Protein AF-A0A8J4EMQ7-F1 (afdb_monomer_lite)

Radius of gyration: 17.55 Å; chains: 1; bounding box: 45×44×51 Å

Organism: NCBI:txid2807577

Foldseek 3Di:
DPPLLLVLLVLCQPCVVVLCVVPDPALSPVLNVLLCPQQPDPPDPDGSADVPRDSVNRSVSQVVSCVVDVVSVVVNVVSCVRNVQVVVCVVDHDDDDDDDDDPDDDDDDDDDDDDDD

Sequence (117 aa):
MDELALAVATTVATKGAEALVSGARSAVAALVRCVRDRVAGPGDRGGLLGPGESIEAFAAGIARAMDGDPAFAAMLRRLWADASVELSAVEGGVVNVFTGSGRNVVQARDIQGGVSF

Secondary structure (DSSP, 8-state):
--HHHHHHHHHHHHHHHHHHHS----HHHHHHHHHHHHHS-TT--S-SS-TT--HHHHHHHHHHHHHH-HHHHHHHHHHHHHHHHHHHHHHH----------S---------S----

pLDDT: mean 71.6, std 18.75, range [36.19, 93.06]

Structure (mmCIF, N/CA/C/O backbone):
data_AF-A0A8J4EMQ7-F1
#
_entry.id   AF-A0A8J4EMQ7-F1
#
loop_
_atom_site.group_PDB
_atom_site.id
_atom_site.type_symbol
_atom_site.label_atom_id
_atom_site.label_alt_id
_atom_site.label_comp_id
_atom_site.label_asym_id
_atom_site.label_entity_id
_atom_site.label_seq_id
_atom_site.pdbx_PDB_ins_code
_atom_site.Cartn_x
_atom_site.Cartn_y
_atom_site.Cartn_z
_atom_site.occupancy
_atom_site.B_iso_or_equiv
_atom_site.auth_seq_id
_atom_site.auth_comp_id
_atom_site.auth_asym_id
_atom_site.auth_atom_id
_atom_site.pdbx_PDB_model_num
ATOM 1 N N . MET A 1 1 ? -8.137 5.373 -15.624 1.00 62.75 1 MET A N 1
ATOM 2 C CA . MET A 1 1 ? -7.272 5.335 -14.427 1.00 62.75 1 MET A CA 1
ATOM 3 C C . MET A 1 1 ? -7.795 4.199 -13.566 1.00 62.75 1 MET A C 1
ATOM 5 O O . MET A 1 1 ? -9.010 4.074 -13.491 1.00 62.75 1 MET A O 1
ATOM 9 N N . ASP A 1 2 ? -6.933 3.337 -13.028 1.00 85.25 2 ASP A N 1
ATOM 10 C CA . ASP A 1 2 ? -7.373 2.234 -12.163 1.00 85.25 2 ASP A CA 1
ATOM 11 C C . ASP A 1 2 ? -7.923 2.808 -10.840 1.00 85.25 2 ASP A C 1
ATOM 13 O O . ASP A 1 2 ? -7.232 3.564 -10.154 1.00 85.25 2 ASP A O 1
ATOM 17 N N . GLU A 1 3 ? -9.192 2.517 -10.528 1.00 89.56 3 GLU A N 1
ATOM 18 C CA . GLU A 1 3 ? -9.890 3.080 -9.360 1.00 89.56 3 GLU A CA 1
ATOM 19 C C . GLU A 1 3 ? -9.283 2.609 -8.036 1.00 89.56 3 GLU A C 1
ATOM 21 O O . GLU A 1 3 ? -9.197 3.381 -7.079 1.00 89.56 3 GLU A O 1
ATOM 26 N N . LEU A 1 4 ? -8.808 1.361 -7.988 1.00 90.06 4 LEU A N 1
ATOM 27 C CA . LEU A 1 4 ? -8.137 0.815 -6.816 1.00 90.06 4 LEU A CA 1
ATOM 28 C C . LEU A 1 4 ? -6.802 1.526 -6.591 1.00 90.06 4 LEU A C 1
ATOM 30 O O . LEU A 1 4 ? -6.499 1.914 -5.465 1.00 90.06 4 LEU A O 1
ATOM 34 N N . ALA A 1 5 ? -6.020 1.735 -7.648 1.00 89.94 5 ALA A N 1
ATOM 35 C CA . ALA A 1 5 ? -4.746 2.436 -7.569 1.00 89.94 5 ALA A CA 1
ATOM 36 C C . ALA A 1 5 ? -4.917 3.870 -7.046 1.00 89.94 5 ALA A C 1
ATOM 38 O O . ALA A 1 5 ? -4.122 4.310 -6.216 1.00 89.94 5 ALA A O 1
ATOM 39 N N . LEU A 1 6 ? -5.971 4.575 -7.471 1.00 91.00 6 LEU A N 1
ATOM 40 C CA . LEU A 1 6 ? -6.287 5.913 -6.968 1.00 91.00 6 LEU A CA 1
ATOM 41 C C . LEU A 1 6 ? -6.702 5.888 -5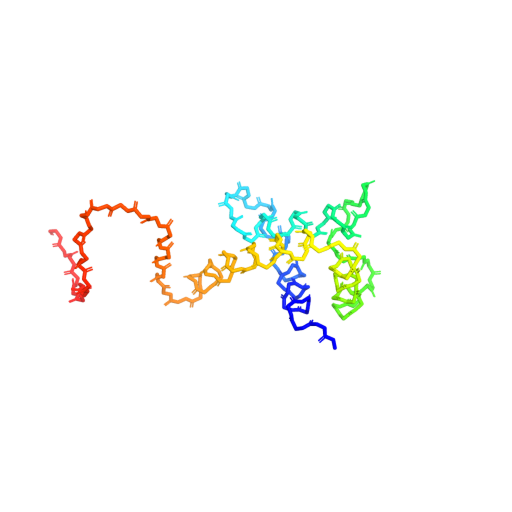.491 1.00 91.00 6 LEU A C 1
ATOM 43 O O . LEU A 1 6 ? -6.163 6.652 -4.695 1.00 91.00 6 LEU A O 1
ATOM 47 N N . ALA A 1 7 ? -7.605 4.985 -5.102 1.00 90.06 7 ALA A N 1
ATOM 48 C CA . ALA A 1 7 ? -8.061 4.875 -3.716 1.00 90.06 7 ALA A CA 1
ATOM 49 C C . ALA A 1 7 ? -6.912 4.521 -2.753 1.00 90.06 7 ALA A C 1
ATOM 51 O O . ALA A 1 7 ? -6.781 5.109 -1.672 1.00 90.06 7 ALA A O 1
ATOM 52 N N . VAL A 1 8 ? -6.031 3.609 -3.174 1.00 89.50 8 VAL A N 1
ATOM 53 C CA . VAL A 1 8 ? -4.805 3.261 -2.448 1.00 89.50 8 VAL A CA 1
ATOM 54 C C . VAL A 1 8 ? -3.873 4.468 -2.374 1.00 89.50 8 VAL A C 1
ATOM 56 O O . VAL A 1 8 ? -3.429 4.802 -1.278 1.00 89.50 8 VAL A O 1
ATOM 59 N N . ALA A 1 9 ? -3.605 5.153 -3.489 1.00 89.12 9 ALA A N 1
ATOM 60 C CA . ALA A 1 9 ? -2.746 6.337 -3.524 1.00 89.12 9 ALA A CA 1
ATOM 61 C C . ALA A 1 9 ? -3.229 7.424 -2.554 1.00 89.12 9 ALA A C 1
ATOM 63 O O . ALA A 1 9 ? -2.447 7.910 -1.739 1.00 89.12 9 ALA A O 1
ATOM 64 N N . THR A 1 10 ? -4.522 7.753 -2.573 1.00 87.56 10 THR A N 1
ATOM 65 C CA . THR A 1 10 ? -5.130 8.726 -1.655 1.00 87.56 10 THR A CA 1
ATOM 66 C C . THR A 1 10 ? -5.004 8.287 -0.199 1.00 87.56 10 THR A C 1
ATOM 68 O O . THR A 1 10 ? -4.613 9.080 0.658 1.00 87.56 10 THR A O 1
ATOM 71 N N . THR A 1 11 ? -5.293 7.022 0.103 1.00 86.44 11 THR A N 1
ATOM 72 C CA . THR A 1 11 ? -5.198 6.484 1.471 1.00 86.44 11 THR A CA 1
ATOM 73 C C . THR A 1 11 ? -3.766 6.534 1.991 1.00 86.44 11 THR A C 1
ATOM 75 O O . THR A 1 11 ? -3.510 6.969 3.111 1.00 86.44 11 THR A O 1
ATOM 78 N N . VAL A 1 12 ? -2.810 6.126 1.163 1.00 84.69 12 VAL A N 1
ATOM 79 C CA . VAL A 1 12 ? -1.385 6.130 1.491 1.00 84.69 12 VAL A CA 1
ATOM 80 C C . VAL A 1 12 ? -0.874 7.562 1.674 1.00 84.69 12 VAL A C 1
ATOM 82 O O . VAL A 1 12 ? -0.140 7.822 2.625 1.00 84.69 12 VAL A O 1
ATOM 85 N N . ALA A 1 13 ? -1.300 8.502 0.829 1.00 83.12 13 ALA A N 1
ATOM 86 C CA . ALA A 1 13 ? -0.934 9.913 0.934 1.00 83.12 13 ALA A CA 1
ATOM 87 C C . ALA A 1 13 ? -1.489 10.577 2.205 1.00 83.12 13 ALA A C 1
ATOM 89 O O . ALA A 1 13 ? -0.803 11.379 2.833 1.00 83.12 13 ALA A O 1
ATOM 90 N N . THR A 1 14 ? -2.718 10.233 2.598 1.00 81.75 14 THR A N 1
ATOM 91 C CA . THR A 1 14 ? -3.413 10.864 3.732 1.00 81.75 14 THR A CA 1
ATOM 92 C C . THR A 1 14 ? -3.068 10.232 5.078 1.00 81.75 14 THR A C 1
ATOM 94 O O . THR A 1 14 ? -2.885 10.949 6.055 1.00 81.75 14 THR A O 1
ATOM 97 N N . LYS A 1 15 ? -2.951 8.900 5.145 1.00 76.25 15 LYS A N 1
ATOM 98 C CA . LYS A 1 15 ? -2.791 8.142 6.401 1.00 76.25 15 LYS A CA 1
ATOM 99 C C . LYS A 1 15 ? -1.458 7.407 6.522 1.00 76.25 15 LYS A C 1
ATOM 101 O O . LYS A 1 15 ? -1.173 6.818 7.563 1.00 76.25 15 LYS A O 1
ATOM 106 N N . GLY A 1 16 ? -0.615 7.434 5.489 1.00 71.38 16 GLY A N 1
ATOM 107 C CA . GLY A 1 16 ? 0.629 6.662 5.455 1.00 71.38 16 GLY A CA 1
ATOM 108 C C . GLY A 1 16 ? 1.625 7.041 6.547 1.00 71.38 16 GLY A C 1
ATOM 109 O O . GLY A 1 16 ? 2.233 6.158 7.148 1.00 71.38 16 GLY A O 1
ATOM 110 N N . ALA A 1 17 ? 1.766 8.334 6.850 1.00 70.12 17 ALA A N 1
ATOM 111 C CA . ALA A 1 17 ? 2.651 8.794 7.919 1.00 70.12 17 ALA A CA 1
ATOM 112 C C . ALA A 1 17 ? 2.156 8.340 9.305 1.00 70.12 17 ALA A C 1
ATOM 114 O O . ALA A 1 17 ? 2.925 7.776 10.080 1.00 70.12 17 ALA A O 1
ATOM 115 N N . GLU A 1 18 ? 0.863 8.507 9.587 1.00 69.94 18 GLU A N 1
ATOM 116 C CA . GLU A 1 18 ? 0.243 8.119 10.861 1.00 69.94 18 GLU A CA 1
ATOM 117 C C . GLU A 1 18 ? 0.306 6.603 11.097 1.00 69.94 18 GLU A C 1
ATOM 119 O O . GLU A 1 18 ? 0.694 6.151 12.177 1.00 69.94 18 GLU A O 1
ATOM 124 N N . ALA A 1 19 ? -0.001 5.808 10.067 1.00 70.56 19 ALA A N 1
ATOM 125 C CA . ALA A 1 19 ? 0.011 4.348 10.135 1.00 70.56 19 ALA A CA 1
ATOM 126 C C . ALA A 1 19 ? 1.413 3.769 10.395 1.00 70.56 19 ALA A C 1
ATOM 128 O O . ALA A 1 19 ? 1.549 2.698 10.985 1.00 70.56 19 ALA A O 1
ATOM 129 N N . LEU A 1 20 ? 2.468 4.464 9.962 1.00 68.88 20 LEU A N 1
ATOM 130 C CA . LEU A 1 20 ? 3.850 4.049 10.204 1.00 68.88 20 LEU A CA 1
ATOM 131 C C . LEU A 1 20 ? 4.356 4.459 11.590 1.00 68.88 20 LEU A C 1
ATOM 133 O O . LEU A 1 20 ? 5.149 3.724 12.177 1.00 68.88 20 LEU A O 1
ATOM 137 N N . VAL A 1 21 ? 3.904 5.605 12.106 1.00 68.00 21 VAL A N 1
ATOM 138 C CA . VAL A 1 21 ? 4.313 6.139 13.416 1.00 68.00 21 VAL A CA 1
ATOM 139 C C . VAL A 1 21 ? 3.617 5.417 14.567 1.00 68.00 21 VAL A C 1
ATOM 141 O O . VAL A 1 21 ? 4.238 5.201 15.605 1.00 68.00 21 VAL A O 1
ATOM 144 N N . SER A 1 22 ? 2.359 5.002 14.396 1.00 64.19 22 SER A N 1
ATOM 145 C CA . SER A 1 22 ? 1.580 4.391 15.481 1.00 64.19 22 SER A CA 1
ATOM 146 C C . SER A 1 22 ? 2.139 3.048 15.965 1.00 64.19 22 SER A C 1
ATOM 148 O O . SER A 1 22 ? 1.771 2.592 17.045 1.00 64.19 22 SER A O 1
ATOM 150 N N . GLY A 1 23 ? 3.008 2.389 15.184 1.00 56.44 23 GLY A N 1
ATOM 151 C CA . GLY A 1 23 ? 3.621 1.099 15.530 1.00 56.44 23 GLY A CA 1
ATOM 152 C C . GLY A 1 23 ? 2.625 -0.062 15.671 1.00 56.44 23 GLY A C 1
ATOM 153 O O . GLY A 1 23 ? 3.036 -1.208 15.860 1.00 56.44 23 GLY A O 1
ATOM 154 N N . ALA A 1 24 ? 1.325 0.212 15.549 1.00 60.41 24 ALA A N 1
ATOM 155 C CA . ALA A 1 24 ? 0.259 -0.759 15.661 1.00 60.41 24 ALA A CA 1
ATOM 156 C C . ALA A 1 24 ? 0.266 -1.701 14.450 1.00 60.41 24 ALA A C 1
ATOM 158 O O . ALA A 1 24 ? 0.564 -1.314 13.316 1.00 60.41 24 ALA A O 1
ATOM 159 N N . ARG A 1 25 ? -0.080 -2.970 14.684 1.00 66.19 25 ARG A N 1
ATOM 160 C CA . ARG A 1 25 ? -0.249 -3.966 13.620 1.00 66.19 25 ARG A CA 1
ATOM 161 C C . ARG A 1 25 ? -1.577 -3.702 12.900 1.00 66.19 25 ARG A C 1
ATOM 163 O O . ARG A 1 25 ? -2.577 -4.337 13.202 1.00 66.19 25 ARG A O 1
ATOM 170 N N . SER A 1 26 ? -1.555 -2.729 11.994 1.00 81.88 26 SER A N 1
ATOM 171 C CA . SER A 1 26 ? -2.692 -2.253 11.198 1.00 81.88 26 SER A CA 1
ATOM 172 C C . SER A 1 26 ? -2.621 -2.777 9.758 1.00 81.88 26 SER A C 1
ATOM 174 O O . SER A 1 26 ? -1.531 -2.884 9.178 1.00 81.88 26 SER A O 1
ATOM 176 N N . ALA A 1 27 ? -3.773 -3.087 9.166 1.00 85.06 27 ALA A N 1
ATOM 177 C CA . ALA A 1 27 ? -3.905 -3.420 7.752 1.00 85.06 27 ALA A CA 1
ATOM 178 C C . ALA A 1 27 ? -3.535 -2.223 6.862 1.00 85.06 27 ALA A C 1
ATOM 180 O O . ALA A 1 27 ? -2.879 -2.405 5.835 1.00 85.06 27 ALA A O 1
ATOM 181 N N . VAL A 1 28 ? -3.834 -0.993 7.298 1.00 83.62 28 VAL A N 1
ATOM 182 C CA . VAL A 1 28 ? -3.393 0.243 6.626 1.00 83.62 28 VAL A CA 1
ATOM 183 C C . VAL A 1 28 ? -1.865 0.342 6.631 1.00 83.62 28 VAL A C 1
ATOM 185 O O . VAL A 1 28 ? -1.260 0.629 5.600 1.00 83.62 28 VAL A O 1
ATOM 188 N N . ALA A 1 29 ? -1.207 0.031 7.752 1.00 84.88 29 ALA A N 1
ATOM 189 C CA . ALA A 1 29 ? 0.258 0.035 7.825 1.00 84.88 29 ALA A CA 1
ATOM 190 C C . ALA A 1 29 ? 0.897 -1.032 6.914 1.00 84.88 29 ALA A C 1
ATOM 192 O O . ALA A 1 29 ? 1.936 -0.785 6.296 1.00 84.88 29 ALA A O 1
ATOM 193 N N . ALA A 1 30 ? 0.283 -2.215 6.808 1.00 87.88 30 ALA A N 1
ATOM 194 C CA . ALA A 1 30 ? 0.728 -3.269 5.897 1.00 87.88 30 ALA A CA 1
ATOM 195 C C . ALA A 1 30 ? 0.557 -2.869 4.422 1.00 87.88 30 ALA A C 1
ATOM 197 O O . ALA A 1 30 ? 1.478 -3.066 3.628 1.00 87.88 30 ALA A O 1
ATOM 198 N N . LEU A 1 31 ? -0.576 -2.249 4.073 1.00 88.44 31 LEU A N 1
ATOM 199 C CA . LEU A 1 31 ? -0.836 -1.695 2.744 1.00 88.44 31 LEU A CA 1
ATOM 200 C C . LEU A 1 31 ? 0.215 -0.641 2.369 1.00 88.44 31 LEU A C 1
ATOM 202 O O . LEU A 1 31 ? 0.825 -0.722 1.305 1.00 88.44 31 LEU A O 1
ATOM 206 N N . VAL A 1 32 ? 0.476 0.306 3.270 1.00 86.19 32 VAL A N 1
ATOM 207 C CA . VAL A 1 32 ? 1.456 1.382 3.075 1.00 86.19 32 VAL A CA 1
ATOM 208 C C . VAL A 1 32 ? 2.862 0.829 2.834 1.00 86.19 32 VAL A C 1
ATOM 210 O O . VAL A 1 32 ? 3.541 1.276 1.912 1.00 86.19 32 VAL A O 1
ATOM 213 N N . ARG A 1 33 ? 3.302 -0.163 3.619 1.00 85.50 33 ARG A N 1
ATOM 214 C CA . ARG A 1 33 ? 4.607 -0.819 3.415 1.00 85.50 33 ARG A CA 1
ATOM 215 C C . ARG A 1 33 ? 4.673 -1.546 2.078 1.00 85.50 33 ARG A C 1
ATOM 217 O O . ARG A 1 33 ? 5.628 -1.352 1.343 1.00 85.50 33 ARG A O 1
ATOM 224 N N . 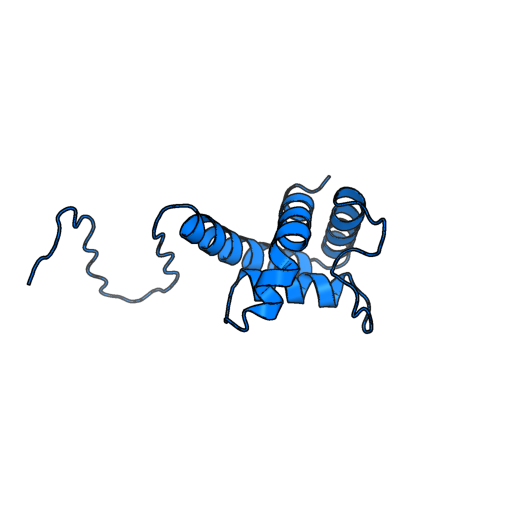CYS A 1 34 ? 3.637 -2.309 1.735 1.00 88.44 34 CYS A N 1
ATOM 225 C CA . CYS A 1 34 ? 3.575 -3.033 0.468 1.00 88.44 34 CYS A CA 1
ATOM 226 C C . CYS A 1 34 ? 3.700 -2.099 -0.744 1.00 88.44 34 CYS A C 1
ATOM 228 O O . CYS A 1 34 ? 4.400 -2.427 -1.702 1.00 88.44 34 CYS A O 1
ATOM 230 N N . VAL A 1 35 ? 3.022 -0.948 -0.713 1.00 87.69 35 VAL A N 1
ATOM 231 C CA . VAL A 1 35 ? 3.108 0.053 -1.783 1.00 87.69 35 VAL A CA 1
ATOM 232 C C . VAL A 1 35 ? 4.478 0.718 -1.782 1.00 87.69 35 VAL A C 1
ATOM 234 O O . VAL A 1 35 ? 5.074 0.841 -2.849 1.00 87.69 35 VAL A O 1
ATOM 237 N N . ARG A 1 36 ? 5.011 1.093 -0.610 1.00 81.56 36 ARG A N 1
ATOM 238 C CA . ARG A 1 36 ? 6.355 1.673 -0.503 1.00 81.56 36 ARG A CA 1
ATOM 239 C C . ARG A 1 36 ? 7.401 0.745 -1.096 1.00 81.56 36 ARG A C 1
ATOM 241 O O . ARG A 1 36 ? 8.098 1.163 -2.000 1.00 81.56 36 ARG A O 1
ATOM 248 N N . ASP A 1 37 ? 7.471 -0.497 -0.634 1.00 83.56 37 ASP A N 1
ATOM 249 C CA . ASP A 1 37 ? 8.510 -1.449 -1.038 1.00 83.56 37 ASP A CA 1
ATOM 250 C C . ASP A 1 37 ? 8.473 -1.744 -2.542 1.00 83.56 37 ASP A C 1
ATOM 252 O O . ASP A 1 37 ? 9.474 -2.157 -3.127 1.00 83.56 37 ASP A O 1
ATOM 256 N N . ARG A 1 38 ? 7.307 -1.552 -3.173 1.00 84.06 38 ARG A N 1
ATOM 257 C CA . ARG A 1 38 ? 7.133 -1.778 -4.602 1.00 84.06 38 ARG A CA 1
ATOM 258 C C . ARG A 1 38 ? 7.370 -0.540 -5.461 1.00 84.06 38 ARG A C 1
ATOM 260 O O . ARG A 1 38 ? 7.931 -0.670 -6.546 1.00 84.06 38 ARG A O 1
ATOM 267 N N . VAL A 1 39 ? 6.865 0.613 -5.033 1.00 74.44 39 VAL A N 1
ATOM 268 C CA . VAL A 1 39 ? 6.811 1.840 -5.844 1.00 74.44 39 VAL A CA 1
ATOM 269 C C . VAL A 1 39 ? 7.952 2.788 -5.491 1.00 74.44 39 VAL A C 1
ATOM 271 O O . VAL A 1 39 ? 8.541 3.386 -6.388 1.00 74.44 39 VAL A O 1
ATOM 274 N N . ALA A 1 40 ? 8.312 2.887 -4.211 1.00 66.56 40 ALA A N 1
ATOM 275 C CA . ALA A 1 40 ? 9.500 3.603 -3.777 1.00 66.56 40 ALA A CA 1
ATOM 276 C C . ALA A 1 40 ? 10.696 2.637 -3.805 1.00 66.56 40 ALA A C 1
ATOM 278 O O . ALA A 1 40 ? 10.701 1.596 -3.151 1.00 66.56 40 ALA A O 1
ATOM 279 N N . GLY A 1 41 ? 11.725 2.958 -4.589 1.00 56.91 41 GLY A N 1
ATOM 280 C CA . GLY A 1 41 ? 12.942 2.147 -4.637 1.00 56.91 41 GLY A CA 1
ATOM 281 C C . GLY A 1 41 ? 13.605 2.003 -3.253 1.00 56.91 41 GLY A C 1
ATOM 282 O O . GLY A 1 41 ? 13.385 2.837 -2.367 1.00 56.91 41 GLY A O 1
ATOM 283 N N . PRO A 1 42 ? 14.445 0.971 -3.043 1.00 43.50 42 PRO A N 1
ATOM 284 C CA . PRO A 1 42 ? 15.132 0.747 -1.774 1.00 43.50 42 PRO A CA 1
ATOM 285 C C . PRO A 1 42 ? 16.044 1.938 -1.449 1.00 43.50 42 PRO A C 1
ATOM 287 O O . PRO A 1 42 ? 17.140 2.058 -1.988 1.00 43.50 42 PRO A O 1
ATOM 290 N N . GLY A 1 43 ? 15.585 2.841 -0.581 1.00 44.25 43 GLY A N 1
ATOM 291 C CA . GLY A 1 43 ? 16.356 4.016 -0.168 1.00 44.25 43 GLY A CA 1
ATOM 292 C C . GLY A 1 43 ? 15.545 5.277 0.107 1.00 44.25 43 GLY A C 1
ATOM 293 O O . GLY A 1 43 ? 16.075 6.174 0.764 1.00 44.25 43 GLY A O 1
ATOM 294 N N . ASP A 1 44 ? 14.282 5.355 -0.323 1.00 48.31 44 ASP A N 1
ATOM 295 C CA . ASP A 1 44 ? 13.486 6.559 -0.087 1.00 48.31 44 ASP A CA 1
ATOM 296 C C . ASP A 1 44 ? 12.957 6.614 1.355 1.00 48.31 44 ASP A C 1
ATOM 298 O O . ASP A 1 44 ? 12.111 5.825 1.786 1.00 48.31 44 ASP A O 1
ATOM 302 N N . ARG A 1 45 ? 13.530 7.534 2.136 1.00 45.97 45 ARG A N 1
ATOM 303 C CA . ARG A 1 45 ? 13.129 7.834 3.519 1.00 45.97 45 ARG A CA 1
ATOM 304 C C . ARG A 1 45 ? 12.210 9.061 3.593 1.00 45.97 45 ARG A C 1
ATOM 306 O O . ARG A 1 45 ? 11.802 9.424 4.697 1.00 45.97 45 ARG A O 1
ATOM 313 N N . GLY A 1 46 ? 11.910 9.707 2.464 1.00 47.31 46 GLY A N 1
ATOM 314 C CA . GLY A 1 46 ? 11.074 10.900 2.380 1.00 47.31 46 GLY A CA 1
ATOM 315 C C . GLY A 1 46 ? 9.653 10.562 1.944 1.00 47.31 46 GLY A C 1
ATOM 316 O O . GLY A 1 46 ? 9.406 10.335 0.773 1.00 47.31 46 GLY A O 1
ATOM 317 N N . GLY A 1 47 ? 8.698 10.563 2.878 1.00 55.91 47 GLY A N 1
ATOM 318 C CA . GLY A 1 47 ? 7.278 10.400 2.537 1.00 55.91 47 GLY A CA 1
ATOM 319 C C . GLY A 1 47 ? 6.956 9.092 1.794 1.00 55.91 47 GLY A C 1
ATOM 320 O O . GLY A 1 47 ? 7.712 8.127 1.837 1.00 55.91 47 GLY A O 1
ATOM 321 N N . LEU A 1 48 ? 5.764 8.999 1.208 1.00 64.06 48 LEU A N 1
ATOM 322 C CA . LEU A 1 48 ? 5.447 8.010 0.158 1.00 64.06 48 LEU A CA 1
ATOM 323 C C . LEU A 1 48 ? 5.266 8.668 -1.210 1.00 64.06 48 LEU A C 1
ATOM 325 O O . LEU A 1 48 ? 5.284 7.977 -2.218 1.00 64.06 48 LEU A O 1
ATOM 329 N N . LEU A 1 49 ? 5.090 9.988 -1.202 1.00 67.50 49 LEU A N 1
ATOM 330 C CA . LEU A 1 49 ? 5.081 10.853 -2.363 1.00 67.50 49 LEU A CA 1
ATOM 331 C C . LEU A 1 49 ? 6.368 11.664 -2.326 1.00 67.50 49 LEU A C 1
ATOM 333 O O . LEU A 1 49 ? 6.700 12.240 -1.280 1.00 67.50 49 LEU A O 1
ATOM 337 N N . GLY A 1 50 ? 7.061 11.734 -3.456 1.00 64.44 50 GLY A N 1
ATOM 338 C CA . GLY A 1 50 ? 8.176 12.657 -3.612 1.00 64.44 50 GLY A CA 1
ATOM 339 C C . GLY A 1 50 ? 7.709 14.115 -3.462 1.00 64.44 50 GLY A C 1
ATOM 340 O O . GLY A 1 50 ? 6.536 14.430 -3.691 1.00 64.44 50 GLY A O 1
ATOM 341 N N . PRO A 1 51 ? 8.597 15.051 -3.088 1.00 62.25 51 PRO A N 1
ATOM 342 C CA . PRO A 1 51 ? 8.244 16.466 -3.028 1.00 62.25 51 PRO A CA 1
ATOM 343 C C . PRO A 1 51 ? 7.760 16.960 -4.404 1.00 62.25 51 PRO A C 1
ATOM 345 O O . PRO A 1 51 ? 8.516 16.956 -5.372 1.00 62.25 51 PRO A O 1
ATOM 348 N N . GLY A 1 52 ? 6.495 17.389 -4.479 1.00 68.75 52 GLY A N 1
ATOM 349 C CA . GLY A 1 52 ? 5.848 17.853 -5.715 1.00 68.75 52 GLY A CA 1
ATOM 350 C C . GLY A 1 52 ? 5.155 16.762 -6.542 1.00 68.75 52 GLY A C 1
ATOM 351 O O . GLY A 1 52 ? 4.605 17.071 -7.598 1.00 68.75 52 GLY A O 1
ATOM 352 N N . GLU A 1 53 ? 5.151 15.509 -6.083 1.00 78.94 53 GLU A N 1
ATOM 353 C CA . GLU A 1 53 ? 4.423 14.423 -6.740 1.00 78.94 53 GLU A CA 1
ATOM 354 C C . GLU A 1 53 ? 2.915 14.519 -6.463 1.00 78.94 53 GLU A C 1
ATOM 356 O O . GLU A 1 53 ? 2.482 14.673 -5.319 1.00 78.94 53 GLU A O 1
ATOM 361 N N . SER A 1 54 ? 2.104 14.433 -7.523 1.00 85.56 54 SER A N 1
ATOM 362 C CA . SER A 1 54 ? 0.645 14.438 -7.404 1.00 85.56 54 SER A CA 1
ATOM 363 C C . SER A 1 54 ? 0.109 13.039 -7.086 1.00 85.56 54 SER A C 1
ATOM 365 O O . SER A 1 54 ? 0.703 12.024 -7.460 1.00 85.56 54 SER A O 1
ATOM 367 N N . ILE A 1 55 ? -1.053 12.971 -6.431 1.00 85.88 55 ILE A N 1
ATOM 368 C CA . ILE A 1 55 ? -1.712 11.697 -6.101 1.00 85.88 55 ILE A CA 1
ATOM 369 C C . ILE A 1 55 ? -2.007 10.897 -7.378 1.00 85.88 55 ILE A C 1
ATOM 371 O O . ILE A 1 55 ? -1.876 9.677 -7.389 1.00 85.88 55 ILE A O 1
ATOM 375 N N . GLU A 1 56 ? -2.349 11.571 -8.474 1.00 86.56 56 GLU A N 1
ATOM 376 C CA . GLU A 1 56 ? -2.617 10.956 -9.775 1.00 86.56 56 GLU A CA 1
ATOM 377 C C . GLU A 1 56 ? -1.353 10.347 -10.392 1.00 86.56 56 GLU A C 1
ATOM 379 O O . GLU A 1 56 ? -1.409 9.251 -10.955 1.00 86.56 56 GLU A O 1
ATOM 384 N N . ALA A 1 57 ? -0.206 11.027 -10.276 1.00 85.44 57 ALA A N 1
ATOM 385 C CA . ALA A 1 57 ? 1.078 10.505 -10.740 1.00 85.44 57 ALA A CA 1
ATOM 386 C C . ALA A 1 57 ? 1.477 9.244 -9.957 1.00 85.44 57 ALA A C 1
ATOM 388 O O . ALA A 1 57 ? 1.887 8.241 -10.553 1.00 85.44 57 ALA A O 1
ATOM 389 N N . PHE A 1 58 ? 1.255 9.259 -8.643 1.00 86.12 58 PHE A N 1
ATOM 390 C CA . PHE A 1 58 ? 1.504 8.119 -7.770 1.00 86.12 58 PHE A CA 1
ATOM 391 C C . PHE A 1 58 ? 0.546 6.951 -8.039 1.00 86.12 58 PHE A C 1
ATOM 393 O O . PHE A 1 58 ? 0.984 5.808 -8.188 1.00 86.12 58 PHE A O 1
ATOM 400 N N . ALA A 1 59 ? -0.747 7.227 -8.223 1.00 89.62 59 ALA A N 1
ATOM 401 C CA . ALA A 1 59 ? -1.741 6.237 -8.636 1.00 89.62 59 ALA A CA 1
ATOM 402 C C . ALA A 1 59 ? -1.370 5.589 -9.980 1.00 89.62 59 ALA A C 1
ATOM 404 O O . ALA A 1 59 ? -1.465 4.372 -10.137 1.00 89.62 59 ALA A O 1
ATOM 405 N N . ALA A 1 60 ? -0.871 6.371 -10.942 1.00 89.12 60 ALA A N 1
ATOM 406 C CA . ALA A 1 60 ? -0.365 5.839 -12.205 1.00 89.12 60 ALA A CA 1
ATOM 407 C C . ALA A 1 60 ? 0.895 4.970 -12.020 1.00 89.12 60 ALA A C 1
ATOM 409 O O . ALA A 1 60 ? 1.104 4.014 -12.768 1.00 89.12 60 ALA A O 1
ATOM 410 N N . GLY A 1 61 ? 1.749 5.274 -11.037 1.00 88.38 61 GLY A N 1
ATOM 411 C CA . GLY A 1 61 ? 2.858 4.409 -10.617 1.00 88.38 61 GLY A CA 1
ATOM 412 C C . GLY A 1 61 ? 2.376 3.053 -10.095 1.00 88.38 61 GLY A C 1
ATOM 413 O O . GLY A 1 61 ? 2.842 2.014 -10.565 1.00 88.38 61 GLY A O 1
ATOM 414 N N . ILE A 1 62 ? 1.386 3.058 -9.200 1.00 89.81 62 ILE A N 1
ATOM 415 C CA . ILE A 1 62 ? 0.773 1.841 -8.645 1.00 89.81 62 ILE A CA 1
ATOM 416 C C . ILE A 1 62 ? 0.118 1.003 -9.750 1.00 89.81 62 ILE A C 1
ATOM 418 O O . ILE A 1 62 ? 0.370 -0.197 -9.826 1.00 89.81 62 ILE A O 1
ATOM 422 N N . ALA A 1 63 ? -0.666 1.624 -10.635 1.00 90.44 63 ALA A N 1
ATOM 423 C CA . ALA A 1 63 ? -1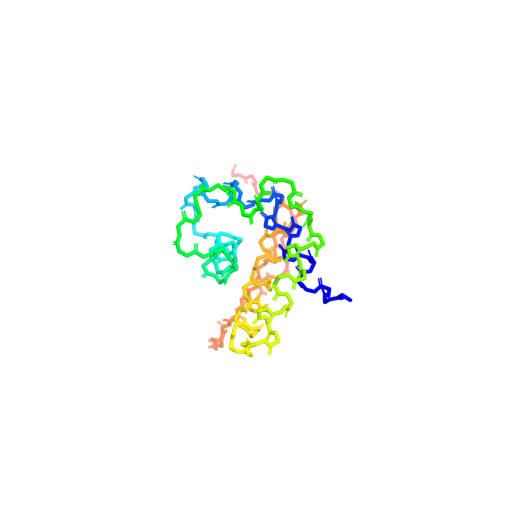.325 0.929 -11.741 1.00 90.44 63 ALA A CA 1
ATOM 424 C C . ALA A 1 63 ? -0.307 0.234 -12.662 1.00 90.44 63 ALA A C 1
ATOM 426 O O . ALA A 1 63 ? -0.439 -0.952 -12.952 1.00 90.44 63 ALA A O 1
ATOM 427 N N . ARG A 1 64 ? 0.783 0.925 -13.028 1.00 89.56 64 ARG A N 1
ATOM 428 C CA . ARG A 1 64 ? 1.875 0.325 -13.815 1.00 89.56 64 ARG A CA 1
ATOM 429 C C . ARG A 1 64 ? 2.536 -0.855 -13.099 1.00 89.56 64 ARG A C 1
ATOM 431 O O . ARG A 1 64 ? 2.870 -1.846 -13.742 1.00 89.56 64 ARG A O 1
ATOM 438 N N . ALA A 1 65 ? 2.713 -0.772 -11.780 1.00 88.69 65 ALA A N 1
ATOM 439 C CA . ALA A 1 65 ? 3.252 -1.876 -10.990 1.00 88.69 65 ALA A CA 1
ATOM 440 C C . ALA A 1 65 ? 2.291 -3.078 -10.919 1.00 88.69 65 ALA A C 1
ATOM 442 O O . ALA A 1 65 ? 2.751 -4.217 -10.898 1.00 88.69 65 ALA A O 1
ATOM 443 N N . MET A 1 66 ? 0.976 -2.842 -10.902 1.00 91.19 66 MET A N 1
ATOM 444 C CA . MET A 1 66 ? -0.042 -3.897 -10.968 1.00 91.19 66 MET A CA 1
ATOM 445 C C . MET A 1 66 ? -0.073 -4.583 -12.335 1.00 91.19 66 MET A C 1
ATOM 447 O O . MET A 1 66 ? -0.176 -5.807 -12.389 1.00 91.19 66 MET A O 1
ATOM 451 N N . ASP A 1 67 ? 0.055 -3.818 -13.419 1.00 91.50 67 ASP A N 1
ATOM 452 C CA . ASP A 1 67 ? 0.086 -4.357 -14.782 1.00 91.50 67 ASP A CA 1
ATOM 453 C C . ASP A 1 67 ? 1.348 -5.196 -15.035 1.00 91.50 67 ASP A C 1
ATOM 455 O O . ASP A 1 67 ? 1.295 -6.225 -15.708 1.00 91.50 67 ASP A O 1
ATOM 459 N N . GLY A 1 68 ? 2.486 -4.779 -14.471 1.00 90.31 68 GLY A N 1
ATOM 460 C CA . GLY A 1 68 ? 3.761 -5.492 -14.590 1.00 90.31 68 GLY A CA 1
ATOM 461 C C . GLY A 1 68 ? 3.908 -6.709 -13.669 1.00 90.31 68 GLY A C 1
ATOM 462 O O . GLY A 1 68 ? 4.750 -7.565 -13.934 1.00 90.31 68 GLY A O 1
ATOM 463 N N . ASP A 1 69 ? 3.115 -6.804 -12.597 1.00 91.62 69 ASP A N 1
ATOM 464 C CA . ASP A 1 69 ? 3.157 -7.911 -11.636 1.00 91.62 69 ASP A CA 1
ATOM 465 C C . ASP A 1 69 ? 1.744 -8.293 -11.139 1.00 91.62 69 ASP A C 1
ATOM 467 O O . ASP A 1 69 ? 1.225 -7.717 -10.171 1.00 91.62 69 ASP A O 1
ATOM 471 N N . PRO A 1 70 ? 1.133 -9.335 -11.735 1.00 91.12 70 PRO A N 1
ATOM 472 C CA . PRO A 1 70 ? -0.174 -9.834 -11.318 1.00 91.12 70 PRO A CA 1
ATOM 473 C C . PRO A 1 70 ? -0.230 -10.322 -9.863 1.00 91.12 70 PRO A C 1
ATOM 475 O O . PRO A 1 70 ? -1.284 -10.230 -9.225 1.00 91.12 70 PRO A O 1
ATOM 478 N N . ALA A 1 71 ? 0.878 -10.830 -9.309 1.00 91.06 71 ALA A N 1
ATOM 479 C CA . ALA A 1 71 ? 0.923 -11.292 -7.922 1.00 91.06 71 ALA A CA 1
ATOM 480 C C . ALA A 1 71 ? 0.848 -10.106 -6.953 1.00 91.06 71 ALA A C 1
ATOM 482 O O . ALA A 1 71 ? 0.128 -10.159 -5.953 1.00 91.06 71 ALA A O 1
ATOM 483 N N . PHE A 1 72 ? 1.514 -9.002 -7.287 1.00 89.00 72 PHE A N 1
ATOM 484 C CA . PHE A 1 72 ? 1.353 -7.741 -6.569 1.00 89.00 72 PHE A CA 1
ATOM 485 C C . PHE A 1 72 ? -0.060 -7.195 -6.678 1.00 89.00 72 PHE A C 1
ATOM 487 O O . PHE A 1 72 ? -0.631 -6.812 -5.661 1.00 89.00 72 PHE A O 1
ATOM 494 N N . ALA A 1 73 ? -0.668 -7.233 -7.862 1.00 91.00 73 ALA A N 1
ATOM 495 C CA . ALA A 1 73 ? -2.048 -6.790 -8.028 1.00 91.00 73 ALA A CA 1
ATOM 496 C C . ALA A 1 73 ? -3.029 -7.601 -7.156 1.00 91.00 73 ALA A C 1
ATOM 498 O O . ALA A 1 73 ? -3.975 -7.046 -6.595 1.00 91.00 73 ALA A O 1
ATOM 499 N N . ALA A 1 74 ? -2.819 -8.913 -7.010 1.00 91.69 74 ALA A N 1
ATOM 500 C CA . ALA A 1 74 ? -3.621 -9.758 -6.124 1.00 91.69 74 ALA A CA 1
ATOM 501 C C . ALA A 1 74 ? -3.377 -9.444 -4.637 1.00 91.69 74 ALA A C 1
ATOM 503 O O . ALA A 1 74 ? -4.326 -9.315 -3.860 1.00 91.69 74 ALA A O 1
ATOM 504 N N . MET A 1 75 ? -2.114 -9.279 -4.242 1.00 92.25 75 MET A N 1
ATOM 505 C CA . MET A 1 75 ? -1.736 -8.924 -2.874 1.00 92.25 75 MET A CA 1
ATOM 506 C C . MET A 1 75 ? -2.285 -7.551 -2.468 1.00 92.25 75 MET A C 1
ATOM 508 O O . MET A 1 75 ? -2.851 -7.418 -1.384 1.00 92.25 75 MET A O 1
ATOM 512 N N . LEU A 1 76 ? -2.181 -6.555 -3.349 1.00 92.06 76 LEU A N 1
ATOM 513 C CA . LEU A 1 76 ? -2.665 -5.200 -3.108 1.00 92.06 76 LEU A CA 1
ATOM 514 C C . LEU A 1 76 ? -4.185 -5.176 -2.914 1.00 92.06 76 LEU A C 1
ATOM 516 O O . LEU A 1 76 ? -4.665 -4.553 -1.972 1.00 92.06 76 LEU A O 1
ATOM 520 N N . ARG A 1 77 ? 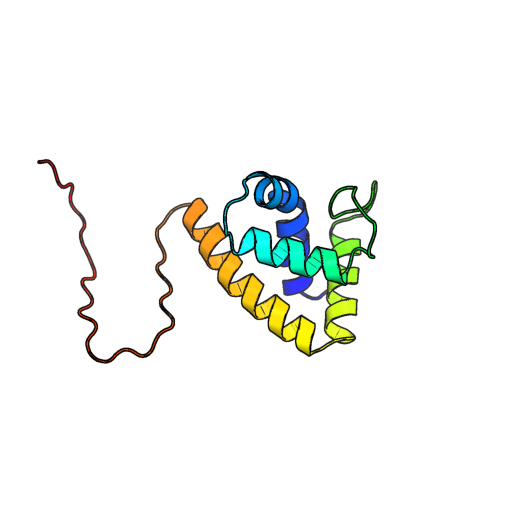-4.940 -5.918 -3.737 1.00 92.56 77 ARG A N 1
ATOM 521 C CA . ARG A 1 77 ? -6.399 -6.075 -3.579 1.00 92.56 77 ARG A CA 1
ATOM 522 C C . ARG A 1 77 ? -6.778 -6.669 -2.228 1.00 92.56 77 ARG A C 1
ATOM 524 O O . ARG A 1 77 ? -7.715 -6.192 -1.594 1.00 92.56 77 ARG A O 1
ATOM 531 N N . ARG A 1 78 ? -6.048 -7.691 -1.778 1.00 93.06 78 ARG A N 1
ATOM 532 C CA . ARG A 1 78 ? -6.274 -8.309 -0.466 1.00 93.06 78 ARG A CA 1
ATOM 533 C C . ARG A 1 78 ? -6.015 -7.318 0.670 1.00 93.06 78 ARG A C 1
ATOM 535 O O . ARG A 1 78 ? -6.873 -7.150 1.526 1.00 93.06 78 ARG A O 1
ATOM 542 N N . LEU A 1 79 ? -4.866 -6.642 0.650 1.00 91.31 79 LEU A N 1
ATOM 543 C CA . LEU A 1 79 ? -4.514 -5.652 1.673 1.00 91.31 79 LEU A CA 1
ATOM 544 C C . LEU A 1 79 ? -5.485 -4.468 1.685 1.00 91.31 79 LEU A C 1
ATOM 546 O O . LEU A 1 79 ? -5.813 -3.960 2.751 1.00 91.31 79 LEU A O 1
ATOM 550 N N . TRP A 1 80 ? -5.973 -4.052 0.516 1.00 92.56 80 TRP A N 1
ATOM 551 C CA . TRP A 1 80 ? -6.986 -3.009 0.399 1.00 92.56 80 TRP A CA 1
ATOM 552 C C . TRP A 1 80 ? -8.317 -3.409 1.035 1.00 92.56 80 TRP A C 1
ATOM 554 O O . TRP A 1 80 ? -8.925 -2.588 1.717 1.00 92.56 80 TRP A O 1
ATOM 564 N N . ALA A 1 81 ? -8.763 -4.654 0.850 1.00 89.44 81 ALA A N 1
ATOM 565 C CA . ALA A 1 81 ? -9.987 -5.144 1.477 1.00 89.44 81 ALA A CA 1
ATOM 566 C C . ALA A 1 81 ? -9.882 -5.101 3.011 1.00 89.44 81 ALA A C 1
ATOM 568 O O . ALA A 1 81 ? -10.777 -4.573 3.669 1.00 89.44 81 ALA A O 1
ATOM 569 N N . ASP A 1 82 ? -8.759 -5.564 3.565 1.00 87.56 82 ASP A N 1
ATOM 570 C CA . ASP A 1 82 ? -8.507 -5.542 5.010 1.00 87.56 82 ASP A CA 1
ATOM 571 C C . ASP A 1 82 ? -8.408 -4.097 5.545 1.00 87.56 82 ASP A C 1
ATOM 573 O O . ASP A 1 82 ? -9.028 -3.750 6.552 1.00 87.56 82 ASP A O 1
ATOM 577 N N . ALA A 1 83 ? -7.680 -3.223 4.841 1.00 86.81 83 ALA A N 1
ATOM 578 C CA . ALA A 1 83 ? -7.521 -1.817 5.212 1.00 86.81 83 ALA A CA 1
ATOM 579 C C . ALA A 1 83 ? -8.842 -1.039 5.133 1.00 86.81 83 ALA A C 1
ATOM 581 O O . ALA A 1 83 ? -9.120 -0.222 6.004 1.00 86.81 83 ALA A O 1
ATOM 582 N N . SER A 1 84 ? -9.679 -1.305 4.129 1.00 84.38 84 SER A N 1
ATOM 583 C CA . SER A 1 84 ? -10.978 -0.638 3.961 1.00 84.38 84 SER A CA 1
ATOM 584 C C . SER A 1 84 ? -11.932 -0.942 5.119 1.00 84.38 84 SER A C 1
ATOM 586 O O . SER A 1 84 ? -12.661 -0.055 5.567 1.00 84.38 84 SER A O 1
ATOM 588 N N . VAL A 1 85 ? -11.903 -2.173 5.643 1.00 82.81 85 VAL A N 1
ATOM 589 C CA . VAL A 1 85 ? -12.670 -2.561 6.840 1.00 82.81 85 VAL A CA 1
ATOM 590 C C . VAL A 1 85 ? -12.176 -1.798 8.068 1.00 82.81 85 VAL A C 1
ATOM 592 O O . VAL A 1 85 ? -12.986 -1.247 8.812 1.00 82.81 85 VAL A O 1
ATOM 595 N N . GLU A 1 86 ? -10.859 -1.718 8.263 1.00 82.19 86 GLU A N 1
ATOM 596 C CA . GLU A 1 86 ? -10.260 -0.977 9.378 1.00 82.19 86 GLU A CA 1
ATOM 597 C 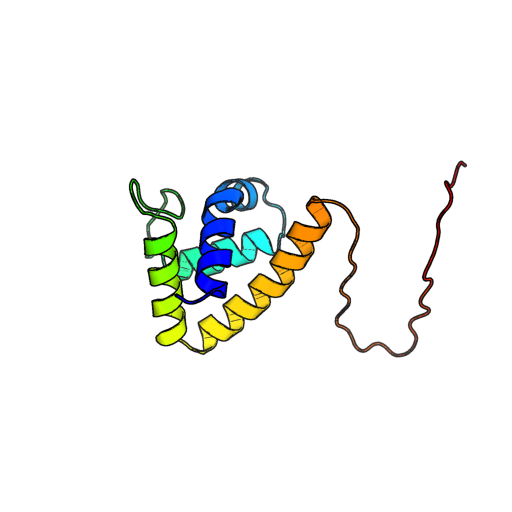C . GLU A 1 86 ? -10.586 0.523 9.313 1.00 82.19 86 GLU A C 1
ATOM 599 O O . GLU A 1 86 ? -11.005 1.108 10.310 1.00 82.19 86 GLU A O 1
ATOM 604 N N . LEU A 1 87 ? -10.465 1.139 8.133 1.00 78.25 87 LEU A N 1
ATOM 605 C CA . LEU A 1 87 ? -10.789 2.551 7.912 1.00 78.25 87 LEU A CA 1
ATOM 606 C C . LEU A 1 87 ? -12.264 2.852 8.204 1.00 78.25 87 LEU A C 1
ATOM 608 O O . LEU A 1 87 ? -12.561 3.830 8.885 1.00 78.25 87 LEU A O 1
ATOM 612 N N . SER A 1 88 ? -13.170 1.975 7.765 1.00 74.75 88 SER A N 1
ATOM 613 C CA . SER A 1 88 ? -14.609 2.107 8.035 1.00 74.75 88 SER A CA 1
ATOM 614 C C . SER A 1 88 ? -14.935 1.965 9.527 1.00 74.75 88 SER A C 1
ATOM 616 O O . SER A 1 88 ? -15.830 2.636 10.041 1.00 74.75 88 SER A O 1
ATOM 618 N N . ALA A 1 89 ? -14.197 1.116 10.251 1.00 68.00 89 ALA A N 1
ATOM 619 C CA . ALA A 1 89 ? -14.378 0.933 11.689 1.00 68.00 89 ALA A CA 1
ATOM 620 C C . ALA A 1 89 ? -13.956 2.172 12.500 1.00 68.00 89 ALA A C 1
ATOM 622 O O . ALA A 1 89 ? -14.577 2.462 13.523 1.00 68.00 89 ALA A O 1
ATOM 623 N N . VAL A 1 90 ? -12.943 2.914 12.037 1.00 63.19 90 VAL A N 1
ATOM 624 C CA . VAL A 1 90 ? -12.471 4.166 12.659 1.00 63.19 90 VAL A CA 1
ATOM 625 C C . VAL A 1 90 ? -13.460 5.324 12.451 1.00 63.19 90 VAL A C 1
ATOM 627 O O . VAL A 1 90 ? -13.546 6.198 13.310 1.00 63.19 90 VAL A O 1
ATOM 630 N N . GLU A 1 91 ? -14.232 5.328 11.358 1.00 56.25 91 GLU A N 1
ATOM 631 C CA . GLU A 1 91 ? -15.182 6.408 11.035 1.00 56.25 91 GLU A CA 1
ATOM 632 C C . GLU A 1 91 ? -16.575 6.274 11.679 1.00 56.25 91 GLU A C 1
ATOM 634 O O . GLU A 1 91 ? -17.271 7.285 11.779 1.00 56.25 91 GLU A O 1
ATOM 639 N N . GLY A 1 92 ? -17.002 5.10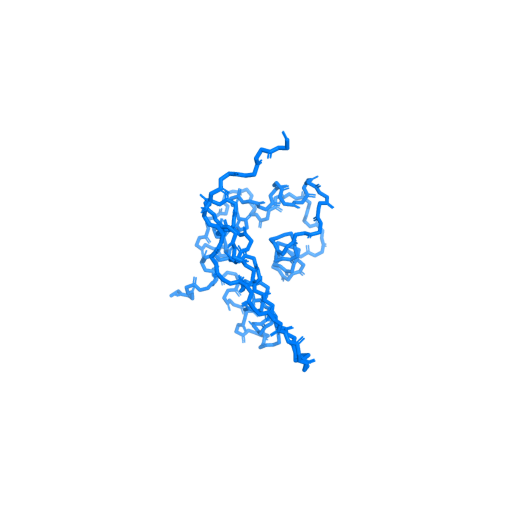0 12.174 1.00 48.88 92 GLY A N 1
ATOM 640 C CA . GLY A 1 92 ? -18.308 5.049 12.854 1.00 48.88 92 GLY A CA 1
ATOM 641 C C . GLY A 1 92 ? -18.981 3.716 13.182 1.00 48.88 92 GLY A C 1
ATOM 642 O O . GLY A 1 92 ? -20.174 3.737 13.479 1.00 48.88 92 GLY A O 1
ATOM 643 N N . GLY A 1 93 ? -18.316 2.558 13.180 1.00 40.03 93 GLY A N 1
ATOM 644 C CA . GLY A 1 93 ? -19.020 1.348 13.617 1.00 40.03 93 GLY A CA 1
ATOM 645 C C . GLY A 1 93 ? -18.269 0.047 13.416 1.00 40.03 93 GLY A C 1
ATOM 646 O O . GLY A 1 93 ? -17.728 -0.227 12.352 1.00 40.03 93 GLY A O 1
ATOM 647 N N . VAL A 1 94 ? -18.271 -0.774 14.462 1.00 43.66 94 VAL A N 1
ATOM 648 C CA . VAL A 1 94 ? -17.641 -2.094 14.518 1.00 43.66 94 VAL A CA 1
ATOM 649 C C . VAL A 1 94 ? -18.155 -2.987 13.383 1.00 43.66 94 VAL A C 1
ATOM 651 O O . VAL A 1 94 ? -19.300 -3.436 13.413 1.00 43.66 94 VAL A O 1
ATOM 654 N N . VAL A 1 95 ? -17.292 -3.310 12.418 1.00 42.41 95 VAL A N 1
ATOM 655 C CA . VAL A 1 95 ? -17.542 -4.373 11.437 1.00 42.41 95 VAL A CA 1
ATOM 656 C C . VAL A 1 95 ? -16.540 -5.492 11.679 1.00 42.41 95 VAL A C 1
ATOM 658 O O . VAL A 1 95 ? -15.354 -5.377 11.385 1.00 42.41 95 VAL A O 1
ATOM 661 N N . ASN A 1 96 ? -17.028 -6.590 12.249 1.00 36.19 96 ASN A N 1
ATOM 662 C CA . ASN A 1 96 ? -16.236 -7.788 12.486 1.00 36.19 96 ASN A CA 1
ATOM 663 C C . ASN A 1 96 ? -16.306 -8.673 11.230 1.00 36.19 96 ASN A C 1
ATOM 665 O O . ASN A 1 96 ? -17.306 -9.358 11.004 1.00 36.19 96 ASN A O 1
ATOM 669 N N . VAL A 1 97 ? -15.277 -8.629 10.380 1.00 38.78 97 VAL A N 1
ATOM 670 C CA . VAL A 1 97 ? -15.145 -9.546 9.237 1.00 38.78 97 VAL A CA 1
ATOM 671 C C . VAL A 1 97 ? -14.338 -10.757 9.689 1.00 38.78 97 VAL A C 1
ATOM 673 O O . VAL A 1 97 ? -13.119 -10.705 9.811 1.00 38.78 97 VAL A O 1
ATOM 676 N N . PHE A 1 98 ? -15.035 -11.865 9.944 1.00 36.53 98 PHE A N 1
ATOM 677 C CA . PHE A 1 98 ? -14.416 -13.148 10.262 1.00 36.53 98 PHE A CA 1
ATOM 678 C C . PHE A 1 98 ? -14.410 -14.033 9.010 1.00 36.53 98 PHE A C 1
ATOM 680 O O . PHE A 1 98 ? -15.448 -14.549 8.598 1.00 36.53 98 PHE A O 1
ATOM 687 N N . THR A 1 99 ? -13.240 -14.237 8.404 1.00 45.31 99 THR A N 1
ATOM 688 C CA . THR A 1 99 ? -13.021 -15.303 7.417 1.00 45.31 99 THR A CA 1
ATOM 689 C C . THR A 1 99 ? -12.387 -16.500 8.122 1.00 45.31 99 THR A C 1
ATOM 691 O O . THR A 1 99 ? -11.174 -16.546 8.313 1.00 45.31 99 THR A O 1
ATOM 694 N N . GLY A 1 100 ? -13.202 -17.475 8.530 1.00 36.31 100 GLY A N 1
ATOM 695 C CA . GLY A 1 100 ? -12.711 -18.734 9.091 1.00 36.31 100 GLY A CA 1
ATOM 696 C C . GLY A 1 100 ? -13.797 -19.805 9.142 1.00 36.31 100 GLY A C 1
ATOM 697 O O . GLY A 1 100 ? -14.825 -19.619 9.788 1.00 36.31 100 GLY A O 1
ATOM 698 N N . SER A 1 101 ? -13.579 -20.936 8.465 1.00 50.12 101 SER A N 1
ATOM 699 C CA . SER A 1 101 ? -14.459 -22.104 8.542 1.00 50.12 101 SER A CA 1
ATOM 700 C C . SER A 1 101 ? -14.247 -22.835 9.874 1.00 50.12 101 SER A C 1
ATOM 702 O O . SER A 1 101 ? -13.338 -23.653 10.006 1.00 50.12 101 SER A O 1
ATOM 704 N N . GLY A 1 102 ? -15.078 -22.546 10.873 1.00 42.50 102 GLY A N 1
ATOM 705 C CA . GLY A 1 102 ? -15.132 -23.284 12.135 1.00 42.50 102 GLY A CA 1
ATOM 706 C C . GLY A 1 102 ? -16.559 -23.748 12.399 1.00 42.50 102 GLY A C 1
ATOM 707 O O . GLY A 1 102 ? -17.460 -22.927 12.538 1.00 42.50 102 GLY A O 1
ATOM 708 N N . ARG A 1 103 ? -16.784 -25.068 12.420 1.00 46.19 103 ARG A N 1
ATOM 709 C CA . ARG A 1 103 ? -18.083 -25.673 12.756 1.00 46.19 103 ARG A CA 1
ATOM 710 C C . ARG A 1 103 ? -18.449 -25.282 14.195 1.00 46.19 103 ARG A C 1
ATOM 712 O O . ARG A 1 103 ? -17.670 -25.554 15.100 1.00 46.19 103 ARG A O 1
ATOM 719 N N . ASN A 1 104 ? -19.643 -24.712 14.367 1.00 42.69 104 ASN A N 1
ATOM 720 C CA . ASN A 1 104 ? -20.254 -24.202 15.608 1.00 42.69 104 ASN A CA 1
ATOM 721 C C . ASN A 1 104 ? -19.875 -22.758 15.974 1.00 42.69 104 ASN A C 1
ATOM 723 O O . ASN A 1 104 ? -19.151 -22.504 16.931 1.00 42.69 104 ASN A O 1
ATOM 727 N N . VAL A 1 105 ? -20.451 -21.805 15.239 1.00 41.97 105 VAL A N 1
ATOM 728 C CA . VAL A 1 105 ? -20.515 -20.398 15.648 1.00 41.97 105 VAL A CA 1
ATOM 729 C C . VAL A 1 105 ? -21.947 -20.099 16.081 1.00 41.97 105 VAL A C 1
ATOM 731 O O . VAL A 1 105 ? -22.869 -20.171 15.270 1.00 41.97 105 VAL A O 1
ATOM 734 N N . VAL A 1 106 ? -22.135 -19.757 17.357 1.00 48.47 106 VAL A N 1
ATOM 735 C CA . VAL A 1 106 ? -23.355 -19.092 17.828 1.00 48.47 106 VAL A CA 1
ATOM 736 C C . VAL A 1 106 ? -23.218 -17.618 17.464 1.00 48.47 106 VAL A C 1
ATOM 738 O O . VAL A 1 106 ? -22.342 -16.926 17.978 1.00 48.47 106 VAL A O 1
ATOM 741 N N . GLN A 1 107 ? -24.051 -17.146 16.538 1.00 41.56 107 GLN A N 1
ATOM 742 C CA . GLN A 1 107 ? -24.143 -15.728 16.207 1.00 41.56 107 GLN A CA 1
ATOM 743 C C . GLN A 1 107 ? -25.179 -15.069 17.117 1.00 41.56 107 GLN A C 1
ATOM 745 O O . GLN A 1 107 ? -26.376 -15.256 16.924 1.00 41.56 107 GLN A O 1
ATOM 750 N N . ALA A 1 108 ? -24.727 -14.276 18.086 1.00 47.16 108 ALA A N 1
ATOM 751 C CA . ALA A 1 108 ? -25.581 -13.281 18.720 1.00 47.16 108 ALA A CA 1
ATOM 752 C C . ALA A 1 108 ? -25.520 -12.010 17.862 1.00 47.16 108 ALA A C 1
ATOM 754 O O . ALA A 1 108 ? -24.473 -11.369 17.759 1.00 47.16 108 ALA A O 1
ATOM 755 N N . ARG A 1 109 ? -26.621 -11.691 17.180 1.00 53.94 109 ARG A N 1
ATOM 756 C CA . ARG A 1 109 ? -26.813 -10.423 16.474 1.00 53.94 109 ARG A CA 1
ATOM 757 C C . ARG A 1 109 ? -27.876 -9.654 17.241 1.00 53.94 109 ARG A C 1
ATOM 759 O O . ARG A 1 109 ? -28.954 -10.194 17.448 1.00 53.94 109 ARG A O 1
ATOM 766 N N . ASP A 1 110 ? -27.526 -8.427 17.604 1.00 42.75 110 ASP A N 1
ATOM 767 C CA . ASP A 1 110 ? -28.336 -7.441 18.322 1.00 42.75 110 ASP A CA 1
ATOM 768 C C . ASP A 1 110 ? -28.212 -7.475 19.857 1.00 42.75 110 ASP A C 1
ATOM 770 O O . ASP A 1 110 ? -28.920 -8.184 20.566 1.00 42.75 110 ASP A O 1
ATOM 774 N N . ILE A 1 111 ? -27.282 -6.667 20.377 1.00 47.78 111 ILE A N 1
ATOM 775 C CA . ILE A 1 111 ? -27.396 -6.113 21.728 1.00 47.78 111 ILE A CA 1
ATOM 776 C C . ILE A 1 111 ? -27.424 -4.597 21.557 1.00 47.78 111 ILE A C 1
ATOM 778 O O . ILE A 1 111 ? -26.385 -3.954 21.407 1.00 47.78 111 ILE A O 1
ATOM 782 N N . GLN A 1 112 ? -28.627 -4.034 21.564 1.00 47.53 112 GLN A N 1
ATOM 783 C CA . GLN A 1 112 ? -28.858 -2.614 21.786 1.00 47.53 112 GLN A CA 1
ATOM 784 C C . GLN A 1 112 ? -29.395 -2.438 23.209 1.00 47.53 112 GLN A C 1
ATOM 786 O O . GLN A 1 112 ? -30.498 -2.876 23.519 1.00 47.53 112 GLN A O 1
ATOM 791 N N . GLY A 1 113 ? -28.608 -1.803 24.080 1.00 40.53 113 GLY A N 1
ATOM 792 C CA . GLY A 1 113 ? -29.047 -1.396 25.419 1.00 40.53 113 GLY A CA 1
ATOM 793 C C . GLY A 1 113 ? -27.934 -1.479 26.459 1.00 40.53 113 GLY A C 1
ATOM 794 O O . GLY A 1 113 ? -27.346 -2.537 26.652 1.00 40.53 113 GLY A O 1
ATOM 795 N N . GLY A 1 114 ? -27.635 -0.344 27.098 1.00 50.81 114 GLY A N 1
ATOM 796 C CA . GLY A 1 114 ? -26.504 -0.151 28.005 1.00 50.81 114 GLY A CA 1
ATOM 797 C C . GLY A 1 114 ? -26.430 -1.159 29.152 1.00 50.81 114 GLY A C 1
ATOM 798 O O . GLY A 1 114 ? -27.406 -1.396 29.860 1.00 50.81 114 GLY A O 1
ATOM 799 N N . VAL A 1 115 ? -25.233 -1.709 29.350 1.00 45.44 115 VAL A N 1
ATOM 800 C CA . VAL A 1 115 ? -24.891 -2.493 30.535 1.00 45.44 115 VAL A CA 1
ATOM 801 C C . VAL A 1 115 ? -24.311 -1.533 31.568 1.00 45.44 115 VAL A C 1
ATOM 803 O O . VAL A 1 115 ? -23.185 -1.061 31.419 1.00 45.44 115 VAL A O 1
ATOM 806 N N . SER A 1 116 ? -25.093 -1.243 32.601 1.00 44.00 116 SER A N 1
ATOM 807 C CA . SER A 1 116 ? -24.582 -0.735 33.876 1.00 44.00 116 SER A CA 1
ATOM 808 C C . SER A 1 116 ? -24.354 -1.931 34.801 1.00 44.00 116 SER A C 1
ATOM 810 O O . SER A 1 116 ? -25.163 -2.860 34.799 1.00 44.00 116 SER A O 1
ATOM 812 N N . PHE A 1 117 ? -23.255 -1.914 35.553 1.00 53.72 117 PHE A N 1
ATOM 813 C CA . PHE A 1 117 ? -22.972 -2.864 36.635 1.00 53.72 117 PHE A CA 1
ATOM 814 C C . PHE A 1 117 ? -23.634 -2.432 37.945 1.00 53.72 117 PHE A C 1
ATOM 816 O O . PHE A 1 117 ? -23.751 -1.204 38.167 1.00 53.72 117 PHE A O 1
#